Protein AF-A0A561SPB1-F1 (afdb_monomer_lite)

Radius of gyration: 14.12 Å; chains: 1; bounding box: 27×27×46 Å

pLDDT: mean 80.34, std 14.65, range [39.59, 97.38]

Foldseek 3Di:
DVVLLVLLVVVCVVDVVLVVLLVVLLVVLLCCLQPVDVCQLVDQLLVSLVVVLVVLVVVCPPPVVLLVVCSPDCSVPDDPSNSNNNSSSVVVPDVSRVPHRNDDDDD

Structure (mmCIF, N/CA/C/O backbone):
data_AF-A0A561SPB1-F1
#
_entry.id   AF-A0A561SPB1-F1
#
loop_
_atom_site.group_PDB
_atom_site.id
_atom_site.type_symbol
_atom_site.label_atom_id
_atom_site.label_alt_id
_atom_site.label_comp_id
_atom_site.label_asym_id
_atom_site.label_entity_id
_atom_site.label_seq_id
_atom_site.pdbx_PDB_ins_code
_atom_site.Cartn_x
_atom_site.Cartn_y
_atom_site.Cartn_z
_atom_site.occupancy
_atom_site.B_iso_or_equiv
_atom_site.auth_seq_id
_atom_site.auth_comp_id
_atom_site.auth_asym_id
_atom_site.auth_atom_id
_atom_site.pdbx_PDB_model_num
ATOM 1 N N . MET A 1 1 ? 7.404 -1.933 8.148 1.00 56.50 1 MET A N 1
ATOM 2 C CA . MET A 1 1 ? 6.266 -2.036 7.210 1.00 56.50 1 MET A CA 1
ATOM 3 C C . MET A 1 1 ? 5.485 -3.320 7.443 1.00 56.50 1 MET A C 1
ATOM 5 O O . MET A 1 1 ? 4.272 -3.257 7.478 1.00 56.50 1 MET A O 1
ATOM 9 N N . GLU A 1 2 ? 6.162 -4.437 7.707 1.00 60.09 2 GLU A N 1
ATOM 10 C CA . GLU A 1 2 ? 5.561 -5.750 8.003 1.00 60.09 2 GLU A CA 1
ATOM 11 C C . GLU A 1 2 ? 4.433 -5.708 9.050 1.00 60.09 2 GLU A C 1
ATOM 13 O O . GLU A 1 2 ? 3.306 -6.072 8.743 1.00 60.09 2 GLU A O 1
ATOM 18 N N . GLN A 1 3 ? 4.675 -5.095 10.213 1.00 71.81 3 GLN A N 1
ATOM 19 C CA . GLN A 1 3 ? 3.666 -4.963 11.276 1.00 71.81 3 GLN A CA 1
ATOM 20 C C . GLN A 1 3 ? 2.452 -4.086 10.891 1.00 71.81 3 GLN A C 1
ATOM 22 O O . GLN A 1 3 ? 1.349 -4.316 11.372 1.00 71.81 3 GLN A O 1
ATOM 27 N N . LEU A 1 4 ? 2.639 -3.105 9.996 1.00 77.94 4 LEU A N 1
ATOM 28 C CA . LEU A 1 4 ? 1.553 -2.279 9.446 1.00 77.94 4 LEU A CA 1
ATOM 29 C C . LEU A 1 4 ? 0.746 -3.069 8.406 1.00 77.94 4 LEU A C 1
ATOM 31 O O . LEU A 1 4 ? -0.480 -3.060 8.442 1.00 77.94 4 LEU A O 1
ATOM 35 N N . GLY A 1 5 ? 1.441 -3.749 7.490 1.00 85.75 5 GLY A N 1
ATOM 36 C CA . GLY A 1 5 ? 0.831 -4.545 6.429 1.00 85.75 5 GLY A CA 1
ATOM 37 C C . GLY A 1 5 ? 0.031 -5.721 6.980 1.00 85.75 5 GLY A C 1
ATOM 38 O O . GLY A 1 5 ? -1.106 -5.926 6.576 1.00 85.75 5 GLY A O 1
ATOM 39 N N . GLU A 1 6 ? 0.580 -6.464 7.940 1.00 88.06 6 GLU A N 1
ATOM 40 C CA . GLU A 1 6 ? -0.122 -7.578 8.583 1.00 88.06 6 GLU A CA 1
ATOM 41 C C . GLU A 1 6 ? -1.370 -7.125 9.336 1.00 88.06 6 GLU A C 1
ATOM 43 O O . GLU A 1 6 ? -2.464 -7.611 9.046 1.00 88.06 6 GLU A O 1
ATOM 48 N N . ALA A 1 7 ? -1.222 -6.170 10.259 1.00 87.06 7 ALA A N 1
ATOM 49 C CA . ALA A 1 7 ? -2.336 -5.688 11.069 1.00 87.06 7 ALA A CA 1
ATOM 50 C C . ALA A 1 7 ? -3.424 -5.026 10.211 1.00 87.06 7 ALA A C 1
ATOM 52 O O . ALA A 1 7 ? -4.612 -5.259 10.427 1.00 87.06 7 ALA A O 1
ATOM 53 N N . GLY A 1 8 ? -3.033 -4.239 9.206 1.00 88.62 8 GLY A N 1
ATOM 54 C CA . GLY A 1 8 ? -3.985 -3.551 8.339 1.00 88.62 8 GLY A CA 1
ATOM 55 C C . GLY A 1 8 ? -4.714 -4.479 7.378 1.00 88.62 8 GLY A C 1
ATOM 56 O O . GLY A 1 8 ? -5.904 -4.286 7.147 1.00 88.62 8 GLY A O 1
ATOM 57 N N . LEU A 1 9 ? -4.059 -5.524 6.864 1.00 91.12 9 LEU A N 1
ATOM 58 C CA . LEU A 1 9 ? -4.742 -6.529 6.045 1.00 91.12 9 LEU A CA 1
ATOM 59 C C . LEU A 1 9 ? -5.673 -7.413 6.885 1.00 91.12 9 LEU A C 1
ATOM 61 O O . LEU A 1 9 ? -6.760 -7.753 6.421 1.00 91.12 9 LEU A O 1
ATOM 65 N N . ALA A 1 10 ? -5.307 -7.725 8.133 1.00 90.81 10 ALA A N 1
ATOM 66 C CA . ALA A 1 10 ? -6.215 -8.386 9.070 1.00 90.81 10 ALA A CA 1
ATOM 67 C C . ALA A 1 10 ? -7.449 -7.515 9.372 1.00 90.81 10 ALA A C 1
ATOM 69 O O . ALA A 1 10 ? -8.576 -8.007 9.356 1.00 90.81 10 ALA A O 1
ATOM 70 N N . ALA A 1 11 ? -7.260 -6.208 9.574 1.00 89.75 11 ALA A N 1
ATOM 71 C CA . ALA A 1 11 ? -8.363 -5.269 9.750 1.00 89.75 11 ALA A CA 1
ATOM 72 C C . ALA A 1 11 ? -9.231 -5.132 8.489 1.00 89.75 11 ALA A C 1
ATOM 74 O O . ALA A 1 11 ? -10.455 -5.096 8.594 1.00 89.75 11 ALA A O 1
ATOM 75 N N . ALA A 1 12 ? -8.624 -5.100 7.297 1.00 91.69 12 ALA A N 1
ATOM 76 C CA . ALA A 1 12 ? -9.349 -5.063 6.029 1.00 91.69 12 ALA A CA 1
ATOM 77 C C . ALA A 1 12 ? -10.246 -6.297 5.864 1.00 91.69 12 ALA A C 1
ATOM 79 O O . ALA A 1 12 ? -11.410 -6.155 5.503 1.00 91.69 12 ALA A O 1
ATOM 80 N N . ALA A 1 13 ? -9.763 -7.487 6.228 1.00 92.00 13 ALA A N 1
ATOM 81 C CA . ALA A 1 13 ? -10.574 -8.704 6.207 1.00 92.00 13 ALA A CA 1
ATOM 82 C C . ALA A 1 13 ? -11.807 -8.633 7.135 1.00 92.00 13 ALA A C 1
ATOM 84 O O . ALA A 1 13 ? -12.824 -9.259 6.849 1.00 92.00 13 ALA A O 1
ATOM 85 N N . ALA A 1 14 ? -11.735 -7.859 8.224 1.00 90.88 14 ALA A N 1
ATOM 86 C CA . ALA A 1 14 ? -12.831 -7.681 9.178 1.00 90.88 14 ALA A CA 1
ATOM 87 C C . ALA A 1 14 ? -13.770 -6.502 8.848 1.00 90.88 14 ALA A C 1
ATOM 89 O O . ALA A 1 14 ? -14.887 -6.447 9.363 1.00 90.88 14 ALA A O 1
ATOM 90 N N . VAL A 1 15 ? -13.341 -5.548 8.014 1.00 90.44 15 VAL A N 1
ATOM 91 C CA . VAL A 1 15 ? -14.072 -4.304 7.728 1.00 90.44 15 VAL A CA 1
ATOM 92 C C . VAL A 1 15 ? -14.267 -4.148 6.213 1.00 90.44 15 VAL A C 1
ATOM 94 O O . VAL A 1 15 ? -13.375 -3.632 5.535 1.00 90.44 15 VAL A O 1
ATOM 97 N N . PRO A 1 16 ? -15.443 -4.507 5.654 1.00 91.88 16 PRO A N 1
ATOM 98 C CA . PRO A 1 16 ? -15.672 -4.512 4.204 1.00 91.88 16 PRO A CA 1
ATOM 99 C C . PRO A 1 16 ? -15.399 -3.175 3.504 1.00 91.88 16 PRO A C 1
ATOM 101 O O . PRO A 1 16 ? -14.873 -3.151 2.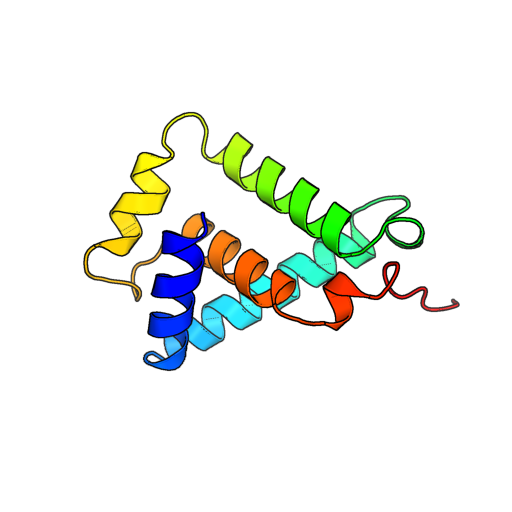396 1.00 91.88 16 PRO A O 1
ATOM 104 N N . ALA A 1 17 ? -15.712 -2.053 4.159 1.00 91.38 17 ALA A N 1
ATOM 105 C CA . ALA A 1 17 ? -15.441 -0.724 3.611 1.00 91.38 17 ALA A CA 1
ATOM 106 C C . ALA A 1 17 ? -13.934 -0.457 3.440 1.00 91.38 17 ALA A C 1
ATOM 108 O O . ALA A 1 17 ? -13.517 0.128 2.443 1.00 91.38 17 ALA A O 1
ATOM 109 N N . LEU A 1 18 ? -13.111 -0.923 4.385 1.00 91.38 18 LEU A N 1
ATOM 110 C CA . LEU A 1 18 ? -11.660 -0.827 4.264 1.00 91.38 18 LEU A CA 1
ATOM 111 C C . LEU A 1 18 ? -11.135 -1.773 3.189 1.00 91.38 18 LEU A C 1
ATOM 113 O O . LEU A 1 18 ? -10.277 -1.369 2.412 1.00 91.38 18 LEU A O 1
ATOM 117 N N . LEU A 1 19 ? -11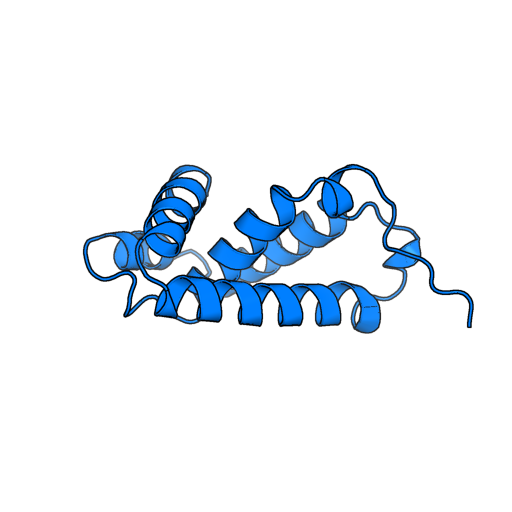.657 -3.001 3.120 1.00 93.94 19 LEU A N 1
ATOM 118 C CA . LEU A 1 19 ? -11.278 -3.939 2.065 1.00 93.94 19 LEU A CA 1
ATOM 119 C C . LEU A 1 19 ? -11.524 -3.340 0.680 1.00 93.94 19 LEU A C 1
ATOM 121 O O . LEU A 1 19 ? -10.622 -3.345 -0.149 1.00 93.94 19 LEU A O 1
ATOM 125 N N . ALA A 1 20 ? -12.699 -2.745 0.463 1.00 95.31 20 ALA A N 1
ATOM 126 C CA . ALA A 1 20 ? -13.029 -2.072 -0.789 1.00 95.31 20 ALA A CA 1
ATOM 127 C C . ALA A 1 20 ? -12.062 -0.917 -1.105 1.00 95.31 20 ALA A C 1
ATOM 129 O O . ALA A 1 20 ? -11.612 -0.782 -2.243 1.00 95.31 20 ALA A O 1
ATOM 130 N N . ALA A 1 21 ? -11.698 -0.109 -0.104 1.00 95.12 21 ALA A N 1
ATOM 131 C CA . ALA A 1 21 ? -10.728 0.970 -0.280 1.00 95.12 21 ALA A CA 1
ATOM 132 C C . ALA A 1 21 ? -9.329 0.436 -0.641 1.00 95.12 21 ALA A C 1
ATOM 134 O O . ALA A 1 21 ? -8.679 0.963 -1.546 1.00 95.12 21 ALA A O 1
ATOM 135 N N . VAL A 1 22 ? -8.874 -0.636 0.015 1.00 95.56 22 VAL A N 1
ATOM 136 C CA . VAL A 1 22 ? -7.606 -1.309 -0.309 1.00 95.56 22 VAL A CA 1
ATOM 137 C C . VAL A 1 22 ? -7.631 -1.843 -1.742 1.00 95.56 22 VAL A C 1
ATOM 139 O O . VAL A 1 22 ? -6.678 -1.609 -2.486 1.00 95.56 22 VAL A O 1
ATOM 142 N N . ASP A 1 23 ? -8.725 -2.480 -2.162 1.00 96.31 23 ASP A N 1
ATOM 143 C CA . ASP A 1 23 ? -8.8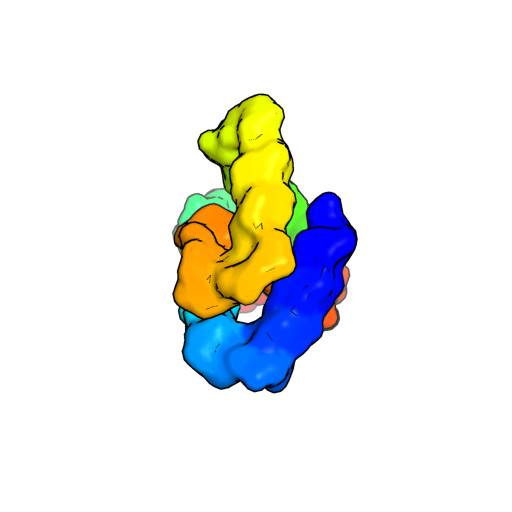83 -3.030 -3.512 1.00 96.31 23 ASP A CA 1
ATOM 144 C C . ASP A 1 23 ? -8.840 -1.937 -4.590 1.00 96.31 23 ASP A C 1
ATOM 146 O O . ASP A 1 23 ? -8.115 -2.054 -5.583 1.00 96.31 23 ASP A O 1
ATOM 150 N N . GLN A 1 24 ? -9.537 -0.819 -4.361 1.00 97.19 24 GLN A N 1
ATOM 151 C CA . GLN A 1 24 ? -9.504 0.340 -5.253 1.00 97.19 24 GLN A CA 1
ATOM 152 C C . GLN A 1 24 ? -8.091 0.930 -5.354 1.00 97.19 24 GLN A C 1
ATOM 154 O O . GLN A 1 24 ? -7.606 1.243 -6.446 1.00 97.19 24 GLN A O 1
ATOM 159 N N . HIS A 1 25 ? -7.393 1.067 -4.226 1.00 97.38 25 HIS A N 1
ATOM 160 C CA . HIS A 1 25 ? -6.014 1.541 -4.230 1.00 97.38 25 HIS A CA 1
ATOM 161 C C . HIS A 1 25 ? -5.076 0.560 -4.945 1.00 97.38 25 HIS A C 1
ATOM 163 O O . HIS A 1 25 ? -4.181 1.010 -5.663 1.00 97.38 25 HIS A O 1
ATOM 169 N N . ALA A 1 26 ? -5.288 -0.749 -4.803 1.00 96.38 26 ALA A N 1
ATOM 170 C CA . ALA A 1 26 ? -4.514 -1.788 -5.477 1.00 96.38 26 ALA A CA 1
ATOM 171 C C . ALA A 1 26 ? -4.764 -1.817 -6.994 1.00 96.38 26 ALA A C 1
ATOM 173 O O . ALA A 1 26 ? -3.844 -2.093 -7.766 1.00 96.38 26 ALA A O 1
ATOM 174 N N . ALA A 1 27 ? -5.984 -1.510 -7.447 1.00 95.44 27 ALA A N 1
ATOM 175 C CA . ALA A 1 27 ? -6.270 -1.255 -8.859 1.00 95.44 27 ALA A CA 1
ATOM 176 C C . ALA A 1 27 ? -5.473 -0.044 -9.368 1.00 95.44 27 ALA A C 1
ATOM 178 O O . ALA A 1 27 ? -4.682 -0.188 -10.292 1.00 95.44 27 ALA A O 1
ATOM 179 N N . GLY A 1 28 ? -5.541 1.096 -8.675 1.00 95.62 28 GLY A N 1
ATOM 180 C CA . GLY A 1 28 ? -4.787 2.283 -9.091 1.00 95.62 28 GLY A CA 1
ATOM 181 C C . GLY A 1 28 ? -3.263 2.086 -9.106 1.00 95.62 28 GLY A C 1
ATOM 182 O O . GLY A 1 28 ? -2.588 2.628 -9.974 1.00 95.62 28 GLY A O 1
ATOM 183 N N . VAL A 1 29 ? -2.698 1.298 -8.180 1.00 95.38 29 VAL A N 1
ATOM 184 C CA . VAL A 1 29 ? -1.259 0.960 -8.205 1.00 95.38 29 VAL A CA 1
ATOM 185 C C . VAL A 1 29 ? -0.913 0.105 -9.422 1.00 95.38 29 VAL A C 1
ATOM 187 O O . VAL A 1 29 ? 0.088 0.380 -10.078 1.00 95.38 29 VAL A O 1
ATOM 190 N N . ARG A 1 30 ? -1.735 -0.902 -9.750 1.00 92.25 30 ARG A N 1
ATOM 191 C CA . ARG A 1 30 ? -1.558 -1.700 -10.974 1.00 92.25 30 ARG A CA 1
ATOM 192 C C . ARG A 1 30 ? -1.550 -0.814 -12.211 1.00 92.25 30 ARG A C 1
ATOM 194 O O . ARG A 1 30 ? -0.627 -0.931 -13.004 1.00 92.25 30 ARG A O 1
ATOM 201 N N . ASP A 1 31 ? -2.524 0.080 -12.337 1.00 91.88 31 ASP A N 1
ATOM 202 C CA . ASP A 1 31 ? -2.652 0.942 -13.513 1.00 91.88 31 ASP A CA 1
ATOM 203 C C . ASP A 1 31 ? -1.424 1.846 -13.671 1.00 91.88 31 ASP A C 1
ATOM 205 O O . ASP A 1 31 ? -0.854 1.931 -14.756 1.00 91.88 31 ASP A O 1
ATOM 209 N N . ILE A 1 32 ? -0.947 2.450 -12.576 1.00 92.25 32 ILE A N 1
ATOM 210 C CA . ILE A 1 32 ? 0.282 3.260 -12.582 1.00 92.25 32 ILE A CA 1
ATOM 211 C C . ILE A 1 32 ? 1.491 2.426 -13.011 1.00 92.25 32 ILE A C 1
ATOM 213 O O . ILE A 1 32 ? 2.286 2.878 -13.829 1.00 92.25 32 ILE A O 1
ATOM 217 N N . LEU A 1 33 ? 1.653 1.223 -12.461 1.00 89.25 33 LEU A N 1
ATOM 218 C CA . LEU A 1 33 ? 2.820 0.392 -12.749 1.00 89.25 33 LEU A CA 1
ATOM 219 C C . LEU A 1 33 ? 2.793 -0.207 -14.158 1.00 89.25 33 LEU A C 1
ATOM 221 O O . LEU A 1 33 ? 3.854 -0.408 -14.734 1.00 89.25 33 LEU A O 1
ATOM 225 N N . LEU A 1 34 ? 1.612 -0.478 -14.714 1.00 82.38 34 LEU A N 1
ATOM 226 C CA . LEU A 1 34 ? 1.461 -1.036 -16.058 1.00 82.38 34 LEU A CA 1
ATOM 227 C C . LEU A 1 34 ? 1.522 0.034 -17.153 1.00 82.38 34 LEU A C 1
ATOM 229 O O . LEU A 1 34 ? 2.026 -0.245 -18.235 1.00 82.38 34 LEU A O 1
ATOM 233 N N . LEU A 1 35 ? 1.009 1.239 -16.887 1.00 82.06 35 LEU A N 1
ATOM 234 C CA . LEU A 1 35 ? 0.819 2.275 -17.911 1.00 82.06 35 LEU A CA 1
ATOM 235 C C . LEU A 1 35 ? 1.724 3.498 -17.727 1.00 82.06 35 LEU A C 1
ATOM 237 O O . LEU A 1 35 ? 1.946 4.242 -18.676 1.00 82.06 35 LEU A O 1
ATOM 241 N N . GLY A 1 36 ? 2.211 3.742 -16.510 1.00 79.75 36 GLY A N 1
ATOM 242 C CA . GLY A 1 36 ? 2.920 4.970 -16.139 1.00 79.75 36 GLY A CA 1
ATOM 243 C C . GLY A 1 36 ? 4.429 4.821 -15.956 1.00 79.75 36 GLY A C 1
ATOM 244 O O . GLY A 1 36 ? 5.096 5.817 -15.685 1.00 79.75 36 GLY A O 1
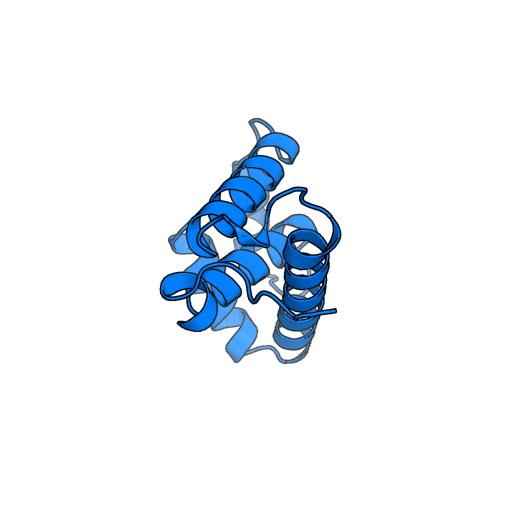ATOM 245 N N . VAL A 1 37 ? 4.977 3.607 -16.074 1.00 76.25 37 VAL A N 1
ATOM 246 C CA . VAL A 1 37 ? 6.412 3.341 -15.909 1.00 76.25 37 VAL A CA 1
ATOM 247 C C . VAL A 1 37 ? 6.993 2.838 -17.229 1.00 76.25 37 VAL A C 1
ATOM 249 O O . VAL A 1 37 ? 6.716 1.721 -17.667 1.00 76.25 37 VAL A O 1
ATOM 252 N N . GLU A 1 38 ? 7.823 3.664 -17.868 1.00 76.12 38 GLU A N 1
ATOM 253 C CA . GLU A 1 38 ? 8.560 3.263 -19.068 1.00 76.12 38 GLU A CA 1
ATOM 254 C C . GLU A 1 38 ? 9.437 2.039 -18.772 1.00 76.12 38 GLU A C 1
ATOM 256 O O . GLU A 1 38 ? 10.170 1.993 -17.784 1.00 76.12 38 GLU A O 1
ATOM 261 N N . GLY A 1 39 ? 9.338 1.013 -19.621 1.00 72.12 39 GLY A N 1
ATOM 262 C CA . GLY A 1 39 ? 10.077 -0.236 -19.439 1.00 72.12 39 GLY A CA 1
ATOM 263 C C . GLY A 1 39 ? 9.525 -1.171 -18.356 1.00 72.12 39 GLY A C 1
ATOM 264 O O . GLY A 1 39 ? 10.172 -2.176 -18.065 1.00 72.12 39 GLY A O 1
ATOM 265 N N . ALA A 1 40 ? 8.336 -0.914 -17.791 1.00 70.06 40 ALA A N 1
ATOM 266 C CA . ALA A 1 40 ? 7.720 -1.785 -16.781 1.00 70.06 40 ALA A CA 1
ATOM 267 C C . ALA A 1 40 ? 7.640 -3.260 -17.208 1.00 70.06 40 ALA A C 1
ATOM 269 O O . ALA A 1 40 ? 7.889 -4.145 -16.393 1.00 70.06 40 ALA A O 1
ATOM 270 N N . ALA A 1 41 ? 7.376 -3.523 -18.492 1.00 68.88 41 ALA A N 1
ATOM 271 C CA . ALA A 1 41 ? 7.325 -4.871 -19.068 1.00 68.88 41 ALA A CA 1
ATOM 272 C C . ALA A 1 41 ? 8.637 -5.669 -18.908 1.00 68.88 41 ALA A C 1
ATOM 274 O O . ALA A 1 41 ? 8.614 -6.896 -18.890 1.00 68.88 41 ALA A O 1
ATOM 275 N N . ALA A 1 42 ? 9.782 -4.990 -18.775 1.00 69.12 42 ALA A N 1
ATOM 276 C CA . ALA A 1 42 ? 11.089 -5.622 -18.605 1.00 69.12 42 ALA A CA 1
ATOM 277 C C . ALA A 1 42 ? 11.469 -5.852 -17.130 1.00 69.12 42 ALA A C 1
ATOM 279 O O . ALA A 1 42 ? 12.453 -6.537 -16.847 1.00 69.12 42 ALA A O 1
ATOM 280 N N . ALA A 1 43 ? 10.715 -5.288 -16.181 1.00 74.94 43 ALA A N 1
ATOM 281 C CA . ALA A 1 43 ? 10.989 -5.400 -14.756 1.00 74.94 43 ALA A CA 1
ATOM 282 C C . ALA A 1 43 ? 10.130 -6.490 -14.097 1.00 74.94 43 ALA A C 1
ATOM 284 O O . ALA A 1 43 ? 8.950 -6.669 -14.406 1.00 74.94 43 ALA A O 1
ATOM 285 N N . ALA A 1 44 ? 10.716 -7.200 -13.129 1.00 82.00 44 ALA A N 1
ATOM 286 C CA . ALA A 1 44 ? 9.959 -8.098 -12.264 1.00 82.00 44 ALA A CA 1
ATOM 287 C C . ALA A 1 44 ? 8.932 -7.297 -11.452 1.00 82.00 44 ALA A C 1
ATOM 289 O O . ALA A 1 44 ? 9.259 -6.241 -10.900 1.00 82.00 44 ALA A O 1
ATOM 290 N N . GLY A 1 45 ? 7.714 -7.823 -11.320 1.00 83.44 45 GLY A N 1
ATOM 291 C CA . GLY A 1 45 ? 6.641 -7.149 -10.590 1.00 83.44 45 GLY A CA 1
ATOM 292 C C . GLY A 1 45 ? 7.038 -6.720 -9.167 1.00 83.44 45 GLY A C 1
ATOM 293 O O . GLY A 1 45 ? 6.751 -5.598 -8.748 1.00 83.44 45 GLY A O 1
ATOM 294 N N . ALA A 1 46 ? 7.777 -7.568 -8.450 1.00 85.69 46 ALA A N 1
ATOM 295 C CA . ALA A 1 46 ? 8.283 -7.265 -7.113 1.00 85.69 46 ALA A CA 1
ATOM 296 C C . ALA A 1 46 ? 9.205 -6.029 -7.074 1.00 85.69 46 ALA A C 1
ATOM 298 O O . ALA A 1 46 ? 9.158 -5.259 -6.115 1.00 85.69 46 ALA A O 1
ATOM 299 N N . VAL A 1 47 ? 10.010 -5.801 -8.119 1.00 87.69 47 VAL A N 1
ATOM 300 C CA . VAL A 1 47 ? 10.902 -4.631 -8.219 1.00 87.69 47 VAL A CA 1
ATOM 301 C C . VAL A 1 47 ? 10.089 -3.355 -8.423 1.00 87.69 47 VAL A C 1
ATOM 303 O O . VAL A 1 47 ? 10.348 -2.352 -7.759 1.00 87.69 47 VAL A O 1
ATOM 306 N N . LEU A 1 48 ? 9.065 -3.405 -9.279 1.00 90.12 48 LEU A N 1
ATOM 307 C CA . LEU A 1 48 ? 8.156 -2.279 -9.507 1.00 90.12 48 LEU A CA 1
ATOM 308 C C . LEU A 1 48 ? 7.405 -1.893 -8.225 1.00 90.12 48 LEU A C 1
ATOM 310 O O . LEU A 1 48 ? 7.363 -0.717 -7.861 1.00 90.12 48 LEU A O 1
ATOM 314 N N . LEU A 1 49 ? 6.874 -2.880 -7.496 1.00 91.88 49 LEU A N 1
ATOM 315 C CA . LEU A 1 49 ? 6.217 -2.647 -6.208 1.00 91.88 49 LEU A CA 1
ATOM 316 C C . LEU A 1 49 ? 7.181 -2.077 -5.161 1.00 91.88 49 LEU A C 1
ATOM 318 O O . LEU A 1 49 ? 6.805 -1.161 -4.432 1.00 91.88 49 LEU A O 1
ATOM 322 N N . ALA A 1 50 ? 8.418 -2.577 -5.094 1.00 90.56 50 ALA A N 1
ATOM 323 C CA . ALA A 1 50 ? 9.428 -2.066 -4.170 1.00 90.56 50 ALA A CA 1
ATOM 324 C C . ALA A 1 50 ? 9.800 -0.606 -4.476 1.00 90.56 50 ALA A C 1
ATOM 326 O O . ALA A 1 50 ? 9.875 0.213 -3.558 1.00 90.56 50 ALA A O 1
ATOM 327 N N . GLY A 1 51 ? 9.972 -0.259 -5.755 1.00 91.62 51 GLY A N 1
ATOM 328 C CA . GLY A 1 51 ? 10.214 1.118 -6.193 1.00 91.62 51 GLY A CA 1
ATOM 329 C C . GLY A 1 51 ? 9.046 2.048 -5.860 1.00 91.62 51 GLY A C 1
ATOM 330 O O . GLY A 1 51 ? 9.249 3.130 -5.309 1.00 91.62 51 GLY A O 1
ATOM 331 N N . TYR A 1 52 ? 7.811 1.600 -6.099 1.00 93.25 52 TYR A N 1
ATOM 332 C CA . TYR A 1 52 ? 6.616 2.363 -5.739 1.00 93.25 52 TYR A CA 1
ATOM 333 C C . TYR A 1 52 ? 6.502 2.571 -4.222 1.00 93.25 52 TYR A C 1
ATOM 335 O O . TYR A 1 52 ? 6.286 3.693 -3.764 1.00 93.25 52 TYR A O 1
ATOM 343 N N . ALA A 1 53 ? 6.712 1.515 -3.428 1.00 91.31 53 ALA A N 1
ATOM 344 C CA . ALA A 1 53 ? 6.715 1.591 -1.967 1.00 91.31 53 ALA A CA 1
ATOM 345 C C . ALA A 1 53 ? 7.764 2.584 -1.454 1.00 91.31 53 ALA A C 1
ATOM 347 O O . ALA A 1 53 ? 7.475 3.389 -0.570 1.00 91.31 53 ALA A O 1
ATOM 348 N N . LYS A 1 54 ? 8.969 2.557 -2.035 1.00 90.75 54 LYS A N 1
ATOM 349 C CA . LYS A 1 54 ? 10.035 3.512 -1.724 1.00 90.75 54 LYS A CA 1
ATOM 350 C C . LYS A 1 54 ? 9.585 4.949 -1.997 1.00 90.75 54 LYS A C 1
ATOM 352 O O . LYS A 1 54 ? 9.761 5.792 -1.127 1.00 90.75 54 LYS A O 1
ATOM 357 N N . GLY A 1 55 ? 8.938 5.205 -3.135 1.00 91.38 55 GLY A N 1
ATOM 358 C CA . GLY A 1 55 ? 8.387 6.521 -3.471 1.00 91.38 55 GLY A CA 1
ATOM 359 C C . GLY A 1 55 ? 7.318 7.009 -2.487 1.00 91.38 55 GLY A C 1
ATOM 360 O O . GLY A 1 55 ? 7.342 8.171 -2.087 1.00 91.38 55 GLY A O 1
ATOM 361 N N . LEU A 1 56 ? 6.419 6.127 -2.029 1.00 89.94 56 LEU A N 1
ATOM 362 C CA . LEU A 1 56 ? 5.440 6.467 -0.985 1.00 89.94 56 LEU A CA 1
ATOM 363 C C . LEU A 1 56 ? 6.118 6.856 0.333 1.00 89.94 56 LEU A C 1
ATOM 365 O O . LEU A 1 56 ? 5.709 7.821 0.975 1.00 89.94 56 LEU A O 1
ATOM 369 N N . LEU A 1 57 ? 7.148 6.107 0.735 1.00 85.31 57 LEU A N 1
ATOM 370 C CA . LEU A 1 57 ? 7.912 6.385 1.952 1.00 85.31 57 LEU A CA 1
ATOM 371 C C . LEU A 1 57 ? 8.695 7.697 1.839 1.00 85.31 57 LEU A C 1
ATOM 373 O O . LEU A 1 57 ? 8.720 8.469 2.791 1.00 85.31 57 LEU A O 1
ATOM 37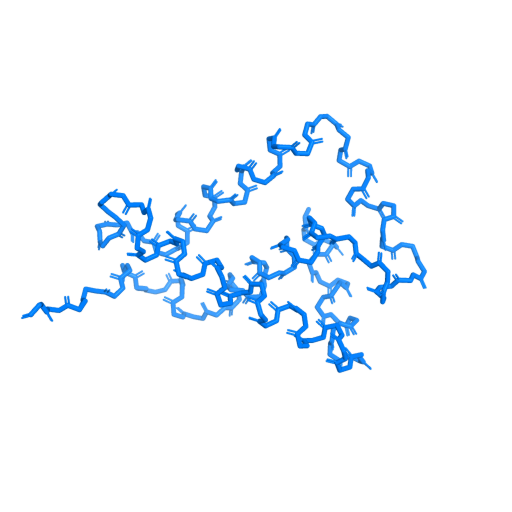7 N N . ASP A 1 58 ? 9.271 7.982 0.673 1.00 87.69 58 ASP A N 1
ATOM 378 C CA . ASP A 1 58 ? 9.968 9.245 0.422 1.00 87.69 58 ASP A CA 1
ATOM 379 C C . ASP A 1 58 ? 8.999 10.433 0.467 1.00 87.69 58 ASP A C 1
ATOM 381 O O . ASP A 1 58 ? 9.321 11.470 1.043 1.00 87.69 58 ASP A O 1
ATOM 385 N N . GLN A 1 59 ? 7.778 10.266 -0.056 1.00 83.81 59 GLN A N 1
ATOM 386 C CA . GLN A 1 59 ? 6.722 11.279 0.021 1.00 83.81 59 GLN A CA 1
ATOM 387 C C . GLN A 1 59 ? 6.250 11.507 1.465 1.00 83.81 59 GLN A C 1
ATOM 389 O O . GLN A 1 59 ? 5.964 12.645 1.840 1.00 83.81 59 GLN A O 1
ATOM 394 N N . ALA A 1 60 ? 6.211 10.453 2.285 1.00 79.69 60 ALA A N 1
ATOM 395 C CA . ALA A 1 60 ? 5.922 10.545 3.717 1.00 79.69 60 ALA A CA 1
ATOM 396 C C . ALA A 1 60 ? 7.013 11.302 4.503 1.00 79.69 60 ALA A C 1
ATOM 398 O O . ALA A 1 60 ? 6.749 11.816 5.593 1.00 79.69 60 ALA A O 1
ATOM 399 N N . GLY A 1 61 ? 8.228 11.388 3.954 1.00 79.00 61 GLY A N 1
ATOM 400 C CA . GLY A 1 61 ? 9.378 12.022 4.589 1.00 79.00 61 GLY A CA 1
ATOM 401 C C . GLY A 1 61 ? 9.862 11.268 5.833 1.00 79.00 61 GLY A C 1
ATOM 402 O O . GLY A 1 61 ? 9.706 10.055 5.963 1.00 79.00 61 GLY A O 1
ATOM 403 N N . THR A 1 62 ? 10.462 11.989 6.783 1.00 61.94 62 THR A N 1
ATOM 404 C CA . THR A 1 62 ? 10.963 11.421 8.051 1.00 61.94 62 THR A CA 1
ATOM 405 C C . THR A 1 62 ? 9.858 11.055 9.047 1.00 61.94 62 THR A C 1
ATOM 407 O O . THR A 1 62 ? 10.142 10.422 10.064 1.00 61.94 62 THR A O 1
ATOM 410 N N . ASP A 1 63 ? 8.597 11.390 8.763 1.00 65.06 63 ASP A N 1
ATOM 411 C CA . ASP A 1 63 ? 7.462 11.144 9.654 1.00 65.06 63 ASP A CA 1
ATOM 412 C C . ASP A 1 63 ? 6.826 9.761 9.421 1.00 65.06 63 ASP A C 1
ATOM 414 O O . ASP A 1 63 ? 5.621 9.591 9.228 1.00 65.06 63 ASP A O 1
ATOM 418 N N . ALA A 1 64 ? 7.655 8.716 9.479 1.00 62.41 64 ALA A N 1
ATOM 419 C CA . ALA A 1 64 ? 7.182 7.330 9.490 1.00 62.41 64 ALA A CA 1
ATOM 420 C C . ALA A 1 64 ? 6.305 7.017 10.725 1.00 62.41 64 ALA A C 1
ATOM 422 O O . ALA A 1 64 ? 5.616 5.993 10.760 1.00 62.41 64 ALA A O 1
ATOM 423 N N . ALA A 1 65 ? 6.323 7.887 11.743 1.00 62.09 65 ALA A N 1
ATOM 424 C CA . ALA A 1 65 ? 5.436 7.817 12.896 1.00 62.09 65 ALA A CA 1
ATOM 425 C C . ALA A 1 65 ? 3.977 8.102 12.508 1.00 62.09 65 ALA A C 1
ATOM 427 O O . ALA A 1 65 ? 3.084 7.454 13.047 1.00 62.09 65 ALA A O 1
ATOM 428 N N . ARG A 1 66 ? 3.720 8.954 11.510 1.00 64.50 66 ARG A N 1
ATOM 429 C CA . ARG A 1 66 ? 2.376 9.220 10.972 1.00 64.50 66 ARG A CA 1
ATOM 430 C C . ARG A 1 66 ? 1.717 7.991 10.339 1.00 64.50 66 ARG A C 1
ATOM 432 O O . ARG A 1 66 ? 0.551 7.718 10.607 1.00 64.50 66 ARG A O 1
ATOM 439 N N . LEU A 1 67 ? 2.494 7.189 9.605 1.00 65.31 67 LEU A N 1
ATOM 440 C CA . LEU A 1 67 ? 2.069 5.881 9.075 1.00 65.31 67 LEU A CA 1
ATOM 441 C C . LEU A 1 67 ? 1.726 4.877 10.189 1.00 65.31 67 LEU A C 1
ATOM 443 O O . LEU A 1 67 ? 0.872 4.018 10.001 1.00 65.31 67 LEU A O 1
ATOM 447 N N . ARG A 1 68 ? 2.384 4.979 11.353 1.00 61.47 68 ARG A N 1
ATOM 448 C CA . ARG A 1 68 ? 2.117 4.139 12.535 1.00 61.47 68 ARG A CA 1
ATOM 449 C C . ARG A 1 68 ? 0.976 4.671 13.408 1.00 61.47 68 ARG A C 1
ATOM 451 O O . ARG A 1 68 ? 0.274 3.877 14.018 1.00 61.47 68 ARG A O 1
ATOM 458 N N . ALA A 1 69 ? 0.757 5.983 13.462 1.00 54.88 69 ALA A N 1
ATOM 459 C CA . ALA A 1 69 ? -0.290 6.602 14.275 1.00 54.88 69 ALA A CA 1
ATOM 460 C C . ALA A 1 69 ? -1.705 6.276 13.761 1.00 54.88 69 ALA A C 1
ATOM 462 O O . ALA A 1 69 ? -2.629 6.135 14.559 1.00 54.88 69 ALA A O 1
ATOM 463 N N . ALA A 1 70 ? -1.869 6.067 12.449 1.00 57.41 70 ALA A N 1
ATOM 464 C CA . ALA A 1 70 ? -3.132 5.623 11.848 1.00 57.41 70 ALA A CA 1
ATOM 465 C C . ALA A 1 70 ? -3.571 4.208 12.297 1.00 57.41 70 ALA A C 1
ATOM 467 O O . ALA A 1 70 ? -4.746 3.862 12.195 1.00 57.41 70 ALA A O 1
ATOM 468 N N . VAL A 1 71 ? -2.634 3.407 12.817 1.00 58.72 71 VAL A N 1
ATOM 469 C CA . VAL A 1 71 ? -2.792 1.980 13.163 1.00 58.72 71 VAL A CA 1
ATOM 470 C C . VAL A 1 71 ? -3.473 1.777 14.519 1.00 58.72 71 VAL A C 1
ATOM 472 O O . VAL A 1 71 ? -3.973 0.691 14.788 1.00 58.72 71 VAL A O 1
ATOM 475 N N . GLY A 1 72 ? -3.504 2.816 15.363 1.00 56.31 72 GLY A N 1
ATOM 476 C CA . GLY A 1 72 ? -3.903 2.718 16.767 1.00 56.31 72 GLY A CA 1
ATOM 477 C C . GLY A 1 72 ? -5.311 2.172 16.986 1.00 56.31 72 GLY A C 1
ATOM 478 O O . GLY A 1 72 ? -5.447 1.173 17.678 1.00 56.31 72 GLY A O 1
ATOM 479 N N . GLU A 1 73 ? -6.361 2.791 16.430 1.00 58.91 73 GLU A N 1
ATOM 480 C CA . GLU A 1 73 ? -7.734 2.427 16.848 1.00 58.91 73 GLU A CA 1
ATOM 481 C C . GLU A 1 73 ? -8.829 2.580 15.779 1.00 58.91 73 GLU A C 1
ATOM 483 O O . GLU A 1 73 ? -9.962 2.155 15.991 1.00 58.91 73 GLU A O 1
ATOM 488 N N . CYS A 1 74 ? -8.552 3.174 14.614 1.00 73.62 74 CYS A N 1
ATOM 489 C CA . CYS A 1 74 ? -9.603 3.539 13.657 1.00 73.62 74 CYS A CA 1
ATOM 490 C C . CYS A 1 74 ? -9.166 3.326 12.209 1.00 73.62 74 CYS A C 1
ATOM 492 O O . CYS A 1 74 ? -9.023 4.275 11.444 1.00 73.62 74 CYS A O 1
ATOM 494 N N . TRP A 1 75 ? -9.025 2.067 11.806 1.00 78.06 75 TRP A N 1
ATOM 495 C CA . TRP A 1 75 ? -8.731 1.686 10.422 1.00 78.06 75 TRP A CA 1
ATOM 496 C C . TRP A 1 75 ? -9.701 2.277 9.381 1.00 78.06 75 TRP A C 1
ATOM 498 O O . TRP A 1 75 ? -9.307 2.570 8.258 1.00 78.06 75 TRP A O 1
ATOM 508 N N . HIS A 1 76 ? -10.952 2.542 9.767 1.00 72.56 76 HIS A N 1
ATOM 509 C CA . HIS A 1 76 ? -11.942 3.239 8.935 1.00 72.56 76 HIS A CA 1
ATOM 510 C C . HIS A 1 76 ? -11.609 4.723 8.669 1.00 72.56 76 HIS A C 1
ATOM 512 O O . HIS A 1 76 ? -12.222 5.343 7.806 1.00 72.56 76 HIS A O 1
ATOM 518 N N . ARG A 1 77 ? -10.655 5.303 9.408 1.00 77.06 77 ARG A N 1
ATOM 519 C CA . ARG A 1 77 ? -10.121 6.664 9.226 1.00 77.06 77 ARG A CA 1
ATOM 520 C C . ARG A 1 77 ? -8.698 6.659 8.672 1.00 77.06 77 ARG A C 1
ATOM 522 O O . ARG A 1 77 ? -8.049 7.705 8.704 1.00 77.06 77 ARG A O 1
ATOM 529 N N . ALA A 1 78 ? -8.202 5.503 8.223 1.00 83.31 78 ALA A N 1
ATOM 530 C CA . ALA A 1 78 ? -6.890 5.410 7.608 1.00 83.31 78 ALA A CA 1
ATOM 531 C C . ALA A 1 78 ? -6.802 6.420 6.460 1.00 83.31 78 ALA A C 1
ATOM 533 O O . ALA A 1 78 ? -7.693 6.502 5.612 1.00 83.31 78 ALA A O 1
ATOM 534 N N . ASP A 1 79 ? -5.742 7.222 6.464 1.00 85.75 79 ASP A N 1
ATOM 535 C CA . ASP A 1 79 ? -5.536 8.201 5.411 1.00 85.75 79 ASP A CA 1
ATOM 536 C C . ASP A 1 79 ? -5.148 7.523 4.091 1.00 85.75 79 ASP A C 1
ATOM 538 O O . ASP A 1 79 ? -4.820 6.333 4.024 1.00 85.75 79 ASP A O 1
ATOM 542 N N . TRP A 1 80 ? -5.183 8.306 3.014 1.00 90.25 80 TRP A N 1
ATOM 543 C CA . TRP A 1 80 ? -4.876 7.828 1.670 1.00 90.25 80 TRP A CA 1
ATOM 544 C C . TRP A 1 80 ? -3.526 7.103 1.596 1.00 90.25 80 TRP A C 1
ATOM 546 O O . TRP A 1 80 ? -3.421 6.079 0.923 1.00 90.25 80 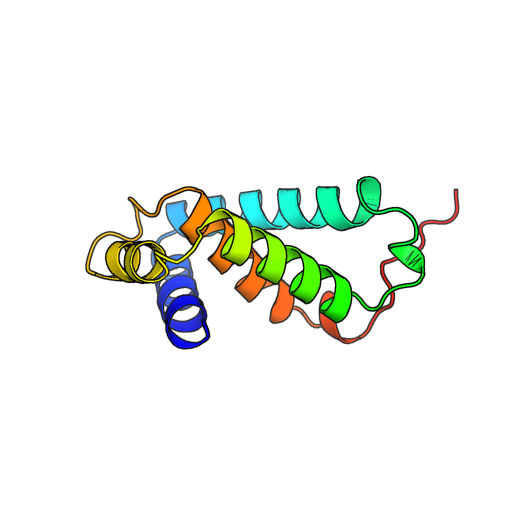TRP A O 1
ATOM 556 N N . LEU A 1 81 ? -2.502 7.611 2.294 1.00 89.38 81 LEU A N 1
ATOM 557 C CA . LEU A 1 81 ? -1.155 7.043 2.273 1.00 89.38 81 LEU A CA 1
ATOM 558 C C . LEU A 1 81 ? -1.122 5.679 2.968 1.00 89.38 81 LEU A C 1
ATOM 560 O O . LEU A 1 81 ? -0.565 4.730 2.420 1.00 89.38 81 LEU A O 1
ATOM 564 N N . THR A 1 82 ? -1.768 5.557 4.127 1.00 88.12 82 THR A N 1
ATOM 565 C CA . THR A 1 82 ? -1.897 4.295 4.863 1.00 88.12 82 THR A CA 1
ATOM 566 C C . THR A 1 82 ? -2.607 3.245 4.014 1.00 88.12 82 THR A C 1
ATOM 568 O O . THR A 1 82 ? -2.082 2.147 3.831 1.00 88.12 82 THR A O 1
ATOM 571 N N . VAL A 1 83 ? -3.752 3.589 3.413 1.00 91.94 83 VAL A N 1
ATOM 572 C CA . VAL A 1 83 ? -4.493 2.670 2.530 1.00 91.94 83 VAL A CA 1
ATOM 573 C C . VAL A 1 83 ? -3.665 2.311 1.290 1.00 91.94 83 VAL A C 1
ATOM 575 O O . VAL A 1 83 ? -3.654 1.155 0.866 1.00 91.94 83 VAL A O 1
ATOM 578 N N . ARG A 1 84 ? -2.896 3.259 0.735 1.00 94.19 84 ARG A N 1
ATOM 579 C CA . ARG A 1 84 ? -2.001 3.004 -0.404 1.00 94.19 84 ARG A CA 1
ATOM 580 C C . ARG A 1 84 ? -0.856 2.051 -0.043 1.00 94.19 84 ARG A C 1
ATOM 582 O O . ARG A 1 84 ? -0.535 1.184 -0.850 1.00 94.19 84 ARG A O 1
ATOM 589 N N . VAL A 1 85 ? -0.278 2.153 1.154 1.00 92.12 85 VAL A N 1
ATOM 590 C CA . VAL A 1 85 ? 0.736 1.199 1.635 1.00 92.12 85 VAL A CA 1
ATOM 591 C C . VAL A 1 85 ? 0.126 -0.188 1.860 1.00 92.12 85 VAL A C 1
ATOM 593 O O . VAL A 1 85 ? 0.722 -1.179 1.442 1.00 92.12 85 VAL A O 1
ATOM 596 N N . LEU A 1 86 ? -1.082 -0.281 2.432 1.00 92.25 86 LEU A N 1
ATOM 597 C CA . LEU A 1 86 ? -1.784 -1.565 2.574 1.00 92.25 86 LEU A CA 1
ATOM 598 C C . LEU A 1 86 ? -2.077 -2.220 1.224 1.00 92.25 86 LEU A C 1
ATOM 600 O O . LEU A 1 86 ? -1.893 -3.427 1.085 1.00 92.25 86 LEU A O 1
ATOM 604 N N . ALA A 1 87 ? -2.464 -1.436 0.217 1.00 95.38 87 ALA A N 1
ATOM 605 C CA . ALA A 1 87 ? -2.644 -1.933 -1.141 1.00 95.38 87 ALA A CA 1
ATOM 606 C C . ALA A 1 87 ? -1.349 -2.525 -1.713 1.00 95.38 87 ALA A C 1
ATOM 608 O O . ALA A 1 87 ? -1.380 -3.608 -2.290 1.00 95.38 87 ALA A O 1
ATOM 609 N N . VAL A 1 88 ? -0.197 -1.877 -1.505 1.00 94.94 88 VAL A N 1
ATOM 610 C CA . VAL A 1 88 ? 1.102 -2.437 -1.918 1.00 94.94 88 VAL A CA 1
ATOM 611 C C . VAL A 1 88 ? 1.399 -3.750 -1.186 1.00 94.94 88 VAL A C 1
ATOM 613 O O . VAL A 1 88 ? 1.822 -4.707 -1.829 1.00 94.94 88 VAL A O 1
ATOM 616 N N . CYS A 1 89 ? 1.120 -3.840 0.120 1.00 93.56 89 CYS A N 1
ATOM 617 C CA . CYS A 1 89 ? 1.267 -5.087 0.880 1.00 93.56 89 CYS A CA 1
ATOM 618 C C . CYS A 1 89 ? 0.322 -6.202 0.396 1.00 93.56 89 CYS A C 1
ATOM 620 O O . CYS A 1 89 ? 0.709 -7.371 0.384 1.00 93.56 89 CYS A O 1
ATOM 622 N N . ALA A 1 90 ? -0.908 -5.868 -0.005 1.00 94.19 90 ALA A N 1
ATOM 623 C CA . ALA A 1 90 ? -1.837 -6.829 -0.599 1.00 94.19 90 ALA A CA 1
ATOM 624 C C . ALA A 1 90 ? -1.301 -7.347 -1.940 1.00 94.19 90 ALA A C 1
ATOM 626 O O . ALA A 1 90 ? -1.261 -8.552 -2.169 1.00 94.19 90 ALA A O 1
ATOM 627 N N . LEU A 1 91 ? -0.825 -6.442 -2.801 1.00 93.38 91 LEU A N 1
ATOM 628 C CA . LEU A 1 91 ? -0.254 -6.794 -4.100 1.00 93.38 91 LEU A CA 1
ATOM 629 C C . LEU A 1 91 ? 1.022 -7.628 -3.970 1.00 93.38 91 LEU A C 1
ATOM 631 O O . LEU A 1 91 ? 1.193 -8.572 -4.733 1.00 93.38 91 LEU A O 1
ATOM 635 N N . SER A 1 92 ? 1.888 -7.336 -2.997 1.00 90.94 92 SER A N 1
ATOM 636 C CA . SER A 1 92 ? 3.101 -8.129 -2.775 1.00 90.94 92 SER A CA 1
ATOM 637 C C . SER A 1 92 ? 2.806 -9.550 -2.301 1.00 90.94 92 SER A C 1
ATOM 639 O O . SER A 1 92 ? 3.653 -10.412 -2.449 1.00 90.94 92 SER A O 1
ATOM 641 N N . ARG A 1 93 ? 1.627 -9.815 -1.721 1.00 89.88 93 ARG A N 1
ATOM 642 C CA . ARG A 1 93 ? 1.203 -11.174 -1.339 1.00 89.88 93 ARG A CA 1
ATOM 643 C C . ARG A 1 93 ? 0.594 -11.961 -2.494 1.00 89.88 93 ARG A C 1
ATOM 645 O O . ARG A 1 93 ? 0.347 -13.153 -2.348 1.00 89.88 93 ARG A O 1
ATOM 652 N N . ASP A 1 94 ? 0.330 -11.304 -3.616 1.00 87.00 94 ASP A N 1
ATOM 653 C CA . ASP A 1 94 ? -0.193 -11.964 -4.797 1.00 87.00 94 ASP A CA 1
ATOM 654 C C . ASP A 1 94 ? 0.953 -12.556 -5.627 1.00 87.00 94 ASP A C 1
ATOM 656 O O . ASP A 1 94 ? 1.851 -11.849 -6.096 1.00 87.00 94 ASP A O 1
ATOM 660 N N . ASP A 1 95 ? 0.890 -13.869 -5.844 1.00 73.31 95 ASP A N 1
ATOM 661 C CA . ASP A 1 95 ? 1.864 -14.644 -6.615 1.00 73.31 95 ASP A CA 1
ATOM 662 C C . ASP A 1 95 ? 2.146 -14.065 -8.011 1.00 73.31 95 ASP A C 1
ATOM 664 O O . ASP A 1 95 ? 3.266 -14.192 -8.520 1.00 73.31 95 ASP A O 1
ATOM 668 N N . ARG A 1 96 ? 1.170 -13.381 -8.623 1.00 76.75 96 ARG A N 1
ATOM 669 C CA . ARG A 1 96 ? 1.321 -12.755 -9.945 1.00 76.75 96 ARG A CA 1
ATOM 670 C C . ARG A 1 96 ? 2.391 -11.661 -9.961 1.00 76.75 96 ARG A C 1
ATOM 672 O O . ARG A 1 96 ? 3.033 -11.447 -10.984 1.00 76.75 96 ARG A O 1
ATOM 679 N N . TRP A 1 97 ? 2.601 -10.984 -8.832 1.00 74.38 97 TRP A N 1
ATOM 680 C CA . TRP A 1 97 ? 3.632 -9.957 -8.680 1.00 74.38 97 TRP A CA 1
ATOM 681 C C . TRP A 1 97 ? 4.997 -10.547 -8.313 1.00 74.38 97 TRP A C 1
ATOM 683 O O . TRP A 1 97 ? 6.024 -9.923 -8.584 1.00 74.38 97 TRP A O 1
ATOM 693 N N . HIS A 1 98 ? 5.021 -11.750 -7.733 1.00 66.50 98 HIS A N 1
ATOM 694 C CA . HIS A 1 98 ? 6.247 -12.452 -7.357 1.00 66.50 98 HIS A CA 1
ATOM 695 C C . HIS A 1 98 ? 6.905 -13.210 -8.514 1.00 66.50 98 HIS A C 1
ATOM 697 O O . HIS A 1 98 ? 8.132 -13.280 -8.563 1.00 66.50 98 HIS A O 1
ATOM 703 N N . ARG A 1 99 ? 6.115 -13.806 -9.418 1.00 61.03 99 ARG A N 1
ATOM 704 C CA . ARG A 1 99 ? 6.625 -14.776 -10.408 1.00 61.03 99 ARG A CA 1
ATOM 705 C C . ARG A 1 99 ? 6.757 -14.253 -11.834 1.00 61.03 99 ARG A C 1
ATOM 707 O O . ARG A 1 99 ? 7.437 -14.904 -12.622 1.00 61.03 99 ARG A O 1
ATOM 714 N N . SER A 1 100 ? 6.158 -13.111 -12.167 1.00 55.59 100 SER A N 1
ATOM 715 C CA . SER A 1 100 ? 6.115 -12.641 -13.554 1.00 55.59 100 SER A CA 1
ATOM 716 C C . SER A 1 100 ? 6.867 -11.317 -13.760 1.00 55.59 100 SER A C 1
ATOM 718 O O . SER A 1 100 ? 6.732 -10.396 -12.943 1.00 55.59 100 SER A O 1
ATOM 720 N N . PRO A 1 101 ? 7.623 -11.168 -14.870 1.00 56.91 101 PRO A N 1
ATOM 721 C CA . PRO A 1 101 ? 7.799 -9.846 -15.465 1.00 56.91 101 PRO A CA 1
ATOM 722 C C . PRO A 1 101 ? 6.410 -9.256 -15.744 1.00 56.91 101 PRO A C 1
ATOM 724 O O . PRO A 1 101 ? 5.467 -10.016 -15.989 1.00 56.91 101 PRO A O 1
ATOM 727 N N . ALA A 1 102 ? 6.247 -7.934 -15.620 1.00 54.59 102 ALA A N 1
ATOM 728 C CA . ALA A 1 102 ? 4.934 -7.311 -15.799 1.00 54.59 102 ALA A CA 1
ATOM 729 C C . ALA A 1 102 ? 4.289 -7.799 -17.116 1.00 54.59 102 ALA A C 1
ATOM 731 O O . ALA A 1 102 ? 4.999 -7.914 -18.118 1.00 54.59 102 ALA A O 1
ATOM 732 N N . PRO A 1 103 ? 2.986 -8.152 -17.122 1.00 50.12 103 PRO A N 1
ATOM 733 C CA . PRO A 1 103 ? 2.364 -8.794 -18.271 1.00 50.12 103 PRO A CA 1
ATOM 734 C C . PRO A 1 103 ? 2.524 -7.915 -19.512 1.00 50.12 103 PRO A C 1
ATOM 736 O O . PRO A 1 103 ? 2.010 -6.800 -19.569 1.00 50.12 103 PRO A O 1
ATOM 739 N N . MET A 1 104 ? 3.253 -8.432 -20.498 1.00 49.19 104 MET A N 1
ATOM 740 C CA . MET A 1 104 ? 3.309 -7.876 -21.840 1.00 49.19 104 MET A CA 1
ATOM 741 C C . MET A 1 104 ? 1.973 -8.215 -22.503 1.00 49.19 104 MET A C 1
ATOM 743 O O . MET A 1 104 ? 1.734 -9.370 -22.846 1.00 49.19 104 MET A O 1
ATOM 747 N N . PHE A 1 105 ? 1.069 -7.244 -22.629 1.00 47.16 105 PHE A N 1
ATOM 748 C CA . PHE A 1 105 ? -0.009 -7.379 -23.603 1.00 47.16 105 PHE A CA 1
ATOM 749 C C . PHE A 1 105 ? 0.585 -7.017 -24.962 1.00 47.16 105 PHE A C 1
ATOM 751 O O . PHE A 1 105 ? 1.000 -5.876 -25.166 1.00 47.16 105 PHE A O 1
ATOM 758 N N . GLU A 1 106 ? 0.700 -8.010 -25.850 1.00 39.59 106 GLU A N 1
ATOM 759 C CA . GLU A 1 106 ? 0.935 -7.743 -27.269 1.00 39.59 106 GLU A CA 1
ATOM 760 C C . GLU A 1 106 ? -0.168 -6.806 -27.777 1.00 39.59 106 GLU A C 1
ATOM 762 O O . GLU A 1 106 ? -1.346 -6.985 -27.450 1.00 39.59 106 GLU A O 1
ATOM 767 N N . ALA A 1 107 ? 0.270 -5.768 -28.487 1.00 41.16 107 ALA A N 1
ATOM 768 C CA . ALA A 1 107 ? -0.562 -4.712 -29.051 1.00 41.16 107 ALA A CA 1
ATOM 769 C C . ALA A 1 107 ? -1.423 -5.206 -30.220 1.00 41.16 107 ALA A C 1
ATOM 771 O O . ALA A 1 107 ? -0.954 -6.095 -30.967 1.00 41.16 107 ALA A O 1
#

InterPro domains:
  IPR045647 Protein of unknown function DUF6401 [PF19939] (16-96)

Sequence (107 aa):
MEQLGEAGLAAAAAVPALLAAVDQHAAGVRDILLLGVEGAAAAAGAVLLAGYAKGLLDQAGTDAARLRAAVGECWHRADWLTVRVLAVCALSRDDRWHRSPAPMFEA

Organism: NCBI:txid1128676

Secondary structure (DSSP, 8-state):
-HHHHHHHHHHHHH-HHHHHHHHHHHHHHHHHHHHSSTTGGGSBHHHHHHHHHHHHHHHHTT-HHHHHHTTSS-GGG--HHHHHHHHHHHHHTSHHHHH-BSP----